Protein AF-0000000087534464 (afdb_homodimer)

Nearest PDB structures (foldseek):
  3tys-assembly1_A  TM=9.455E-01  e=3.293E-07  Enterococcus faecalis
  4pu8-assembly1_B  TM=8.478E-01  e=1.960E-02  Shewanella oneidensis MR-1
  4pu7-assembly1_B  TM=8.501E-01  e=4.220E-02  Shewanella oneidensis MR-1
  4pu8-assembly1_A  TM=8.458E-01  e=4.220E-02  Shewanella oneidensis MR-1
  2cro-assembly1_A  TM=7.752E-01  e=1.033E-01  Phage 434

Foldseek 3Di:
DAKAQVLQVVLCVVVVHDLVRLCVLLVHDPVQSVCNVVSHDDDVSSVVSSCVSSVHDPVNGMDDDDD/DAKAQVLQVVLCVVVVHDLVRLCVLLVHDPVQSVCNVVSHDDDVSSVVSSCVSSVHDSVNGMDDDDD

InterPro domains:
  IPR001387 Cro/C1-type, helix-turn-helix domain [PF13443] (7-67)
  IPR010982 Lambda repressor-like, DNA-binding domain superfamily [G3DSA:1.10.260.40] (6-67)
  IPR010982 Lambda repressor-like, DNA-binding domain superfamily [SSF47413] (5-66)

Sequence (134 aa):
MRISYNKLWKLLIDKNMNKKDLREAARISSASVAKLGKCENITTDVLLKICVALNAHLEDIMETIDDMRISYNKLWKLLIDKNMNKKDLREAARISSASVAKLGKCENITTDVLLKICVALNAHLEDIMETIDD

Secondary structure (DSSP, 8-state):
-EEE-HHHHHHHHHTT--HHHHHHHHT--HHHHHHHHTT---BHHHHHHHHHHHT--HHHH-EEE--/-EEE-HHHHHHHHHTT--HHHHHHHHT--HHHHHHHHTT---BHHHHHHHHHHHT--HHHH-EEE--

pLDDT: mean 98.24, std 1.72, range [84.94, 98.88]

Structure (mmCIF, N/CA/C/O backbone):
data_AF-0000000087534464-model_v1
#
loop_
_entity.id
_entity.type
_entity.pdbx_description
1 polymer 'XRE family transcriptional regulator'
#
loop_
_atom_site.group_PDB
_atom_site.id
_atom_site.type_symbol
_atom_site.label_atom_id
_atom_site.label_alt_id
_atom_site.label_comp_id
_atom_site.label_asym_id
_atom_site.label_entity_id
_atom_site.label_seq_id
_atom_site.pdbx_PDB_ins_code
_atom_site.Cartn_x
_atom_site.Cartn_y
_atom_site.Cartn_z
_atom_site.occupancy
_atom_site.B_iso_or_equiv
_atom_site.auth_seq_id
_atom_site.auth_comp_id
_atom_site.auth_asym_id
_atom_site.auth_atom_id
_atom_site.pdbx_PDB_model_num
ATOM 1 N N . MET A 1 1 ? -7.289 -12.406 3.49 1 95.94 1 MET A N 1
ATOM 2 C CA . MET A 1 1 ? -6.371 -11.2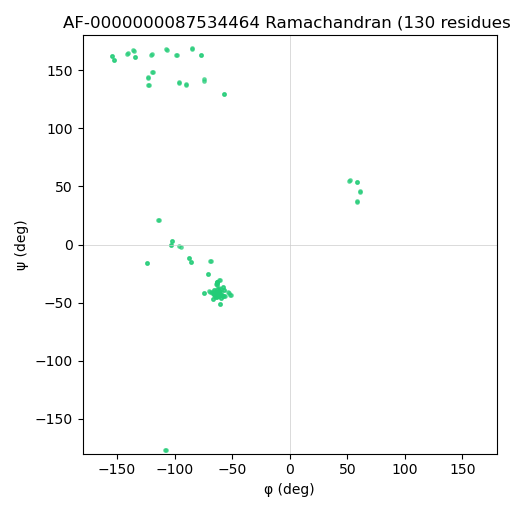97 3.725 1 95.94 1 MET A CA 1
ATOM 3 C C . MET A 1 1 ? -7.055 -9.961 3.465 1 95.94 1 MET A C 1
ATOM 5 O O . MET A 1 1 ? -7.836 -9.828 2.52 1 95.94 1 MET A O 1
ATOM 9 N N . ARG A 1 2 ? -6.922 -8.945 4.422 1 97.25 2 ARG A N 1
ATOM 10 C CA . ARG A 1 2 ? -7.469 -7.609 4.215 1 97.25 2 ARG A CA 1
ATOM 11 C C . ARG A 1 2 ? -6.445 -6.539 4.594 1 97.25 2 ARG A C 1
ATOM 13 O O . ARG A 1 2 ? -5.48 -6.82 5.305 1 97.25 2 ARG A O 1
ATOM 20 N N . ILE A 1 3 ? -6.68 -5.375 4.098 1 97.88 3 ILE A N 1
ATOM 21 C CA . ILE A 1 3 ? -5.832 -4.25 4.473 1 97.88 3 ILE A CA 1
ATOM 22 C C . ILE A 1 3 ? -6.414 -3.551 5.699 1 97.88 3 ILE A C 1
ATOM 24 O O . ILE A 1 3 ? -7.629 -3.359 5.793 1 97.88 3 ILE A O 1
ATOM 28 N N . SER A 1 4 ? -5.543 -3.232 6.551 1 98.56 4 SER A N 1
ATOM 29 C CA . SER A 1 4 ? -5.918 -2.5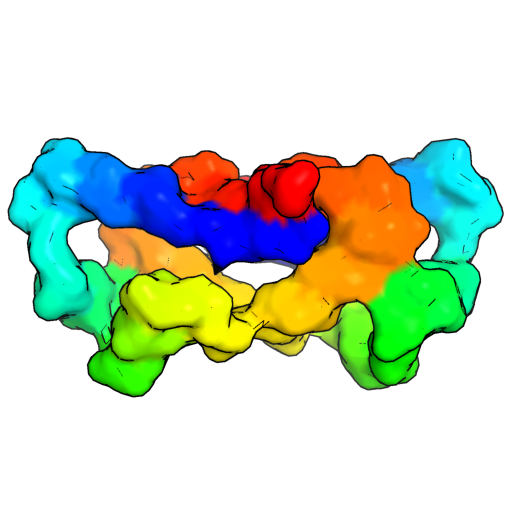06 7.758 1 98.56 4 SER A CA 1
ATOM 30 C C . SER A 1 4 ? -5.148 -1.193 7.875 1 98.56 4 SER A C 1
ATOM 32 O O . SER A 1 4 ? -3.949 -1.144 7.602 1 98.56 4 SER A O 1
ATOM 34 N N . TYR A 1 5 ? -5.797 -0.176 8.375 1 98.69 5 TYR A N 1
ATOM 35 C CA . TYR A 1 5 ? -5.18 1.126 8.609 1 98.69 5 TYR A CA 1
ATOM 36 C C . TYR A 1 5 ? -5.113 1.435 10.102 1 98.69 5 TYR A C 1
ATOM 38 O O . TYR A 1 5 ? -4.984 2.596 10.492 1 98.69 5 TYR A O 1
ATOM 46 N N . ASN A 1 6 ? -5.176 0.42 10.922 1 98.5 6 ASN A N 1
ATOM 47 C CA . ASN A 1 6 ? -5.117 0.62 12.367 1 98.5 6 ASN A CA 1
ATOM 48 C C . ASN A 1 6 ? -3.838 1.341 12.781 1 98.5 6 ASN A C 1
ATOM 50 O O . ASN A 1 6 ? -3.855 2.174 13.688 1 98.5 6 ASN A O 1
ATOM 54 N N . LYS A 1 7 ? -2.793 1.056 12.133 1 98.75 7 LYS A N 1
ATOM 55 C CA . LYS A 1 7 ? -1.521 1.714 12.43 1 98.75 7 LYS A CA 1
ATOM 56 C C . LYS A 1 7 ? -1.617 3.219 12.195 1 98.75 7 LYS A C 1
ATOM 58 O O . LYS A 1 7 ? -1.027 4.008 12.938 1 98.75 7 LYS A O 1
ATOM 63 N N . LEU A 1 8 ? -2.352 3.551 11.156 1 98.88 8 LEU A N 1
ATOM 64 C CA . LEU A 1 8 ? -2.549 4.961 10.844 1 98.88 8 LEU A CA 1
ATOM 65 C C . LEU A 1 8 ? -3.299 5.668 11.969 1 98.88 8 LEU A C 1
ATOM 67 O O . LEU A 1 8 ? -2.879 6.734 12.422 1 98.88 8 LEU A O 1
ATOM 71 N N . TRP A 1 9 ? -4.324 5.02 12.43 1 98.81 9 TRP A N 1
ATOM 72 C CA . TRP A 1 9 ? -5.141 5.625 13.477 1 98.81 9 TRP A CA 1
ATOM 73 C C . TRP A 1 9 ? -4.363 5.738 14.781 1 98.81 9 TRP A C 1
ATOM 75 O O . TRP A 1 9 ? -4.43 6.762 15.469 1 98.81 9 TRP A O 1
ATOM 85 N N . LYS A 1 10 ? -3.625 4.758 15.102 1 98.81 10 LYS A N 1
ATOM 86 C CA . LYS A 1 10 ? -2.77 4.801 16.281 1 98.81 10 LYS A CA 1
ATOM 87 C C . LYS A 1 10 ? -1.732 5.914 16.172 1 98.81 10 LYS A C 1
ATOM 89 O O . LYS A 1 10 ? -1.459 6.613 17.141 1 98.81 10 LYS A O 1
ATOM 94 N N . LEU A 1 11 ? -1.177 6.059 14.977 1 98.75 11 LEU A N 1
ATOM 95 C CA . LEU A 1 11 ? -0.182 7.094 14.719 1 98.75 11 LEU A CA 1
ATOM 96 C C . LEU A 1 11 ? -0.782 8.484 14.914 1 98.75 11 LEU A C 1
ATOM 98 O O . LEU A 1 11 ? -0.128 9.375 15.453 1 98.75 11 LEU A O 1
ATOM 102 N N . LEU A 1 12 ? -2.006 8.656 14.445 1 98.75 12 LEU A N 1
ATOM 103 C CA . LEU A 1 12 ? -2.67 9.945 14.625 1 98.75 12 LEU A CA 1
ATOM 104 C C . LEU A 1 12 ? -2.846 10.266 16.109 1 98.75 12 LEU A C 1
ATOM 106 O O . LEU A 1 12 ? -2.68 11.422 16.516 1 98.75 12 LEU A O 1
ATOM 110 N N . ILE A 1 13 ? -3.191 9.242 16.906 1 98.69 13 ILE A N 1
ATOM 111 C CA . ILE A 1 13 ? -3.328 9.422 18.344 1 98.69 13 ILE A CA 1
ATOM 112 C C . ILE A 1 13 ? -1.995 9.867 18.938 1 98.69 13 ILE A C 1
ATOM 114 O O . ILE A 1 13 ? -1.944 10.828 19.719 1 98.69 13 ILE A O 1
ATOM 118 N N . ASP A 1 14 ? -0.93 9.273 18.531 1 98.38 14 ASP A N 1
ATOM 119 C CA . ASP A 1 14 ? 0.403 9.594 19.031 1 98.38 14 ASP A CA 1
ATOM 120 C C . ASP A 1 14 ? 0.794 11.031 18.688 1 98.38 14 ASP A C 1
ATOM 122 O O . ASP A 1 14 ? 1.508 11.688 19.453 1 98.38 14 ASP A O 1
ATOM 126 N N . LYS A 1 15 ? 0.32 11.508 17.562 1 98.25 15 LYS A N 1
ATOM 127 C CA . LYS A 1 15 ? 0.691 12.836 17.078 1 98.25 15 LYS A CA 1
ATOM 128 C C . LYS A 1 15 ? -0.33 13.883 17.5 1 98.25 15 LYS A C 1
ATOM 130 O O . LYS A 1 15 ? -0.211 15.055 17.141 1 98.25 15 LYS A O 1
ATOM 135 N N . ASN A 1 16 ? -1.368 13.438 18.172 1 98.5 16 ASN A N 1
ATOM 136 C CA . ASN A 1 16 ? -2.471 14.281 18.609 1 98.5 16 ASN A CA 1
ATOM 137 C C . ASN A 1 16 ? -3.184 14.938 17.438 1 98.5 16 ASN A C 1
ATOM 139 O O . ASN A 1 16 ? -3.428 16.141 17.438 1 98.5 16 ASN A O 1
ATOM 143 N N . MET A 1 17 ? -3.455 14.133 16.422 1 98.56 17 MET A N 1
ATOM 144 C CA . MET A 1 17 ? -4.164 14.57 15.227 1 98.56 17 MET A CA 1
ATOM 145 C C . MET A 1 17 ? -5.461 13.781 15.047 1 98.56 17 MET A C 1
ATOM 147 O O . MET A 1 17 ? -5.527 12.602 15.391 1 98.56 17 MET A O 1
ATOM 151 N N . ASN A 1 18 ? -6.387 14.508 14.477 1 98.38 18 ASN A N 1
ATOM 152 C CA . ASN A 1 18 ? -7.605 13.82 14.062 1 98.38 18 ASN A CA 1
ATOM 153 C C . ASN A 1 18 ? -7.68 13.68 12.547 1 98.38 18 ASN A C 1
ATOM 155 O O . ASN A 1 18 ? -6.734 14.039 11.836 1 98.38 18 ASN A O 1
ATOM 159 N N . LYS A 1 19 ? -8.758 13.141 12.07 1 98.38 19 LYS A N 1
ATOM 160 C CA . LYS A 1 19 ? -8.922 12.875 10.641 1 98.38 19 LYS A CA 1
ATOM 161 C C . LYS A 1 19 ? -8.922 14.172 9.836 1 98.38 19 LYS A C 1
ATOM 163 O O . LYS A 1 19 ? -8.414 14.219 8.711 1 98.38 19 LYS A O 1
ATOM 168 N N . LYS A 1 20 ? -9.484 15.219 10.469 1 98.44 20 LYS A N 1
ATOM 169 C CA . LYS A 1 20 ? -9.477 16.516 9.812 1 98.44 20 LYS A CA 1
ATOM 170 C C . LYS A 1 20 ? -8.047 17.047 9.664 1 98.44 20 LYS A C 1
ATOM 172 O O . LYS A 1 20 ? -7.68 17.562 8.602 1 98.44 20 LYS A O 1
ATOM 177 N N . ASP A 1 21 ? -7.289 16.922 10.664 1 98.75 21 ASP A N 1
ATOM 178 C CA . ASP A 1 21 ? -5.887 17.328 10.625 1 98.75 21 ASP A CA 1
ATOM 179 C C . ASP A 1 21 ? -5.125 16.562 9.547 1 98.75 21 ASP A C 1
ATOM 181 O O . ASP A 1 21 ? -4.352 17.141 8.789 1 98.75 21 ASP A O 1
ATOM 185 N N . LEU A 1 22 ? -5.352 15.273 9.445 1 98.81 22 LEU A N 1
ATOM 186 C CA . LEU A 1 22 ? -4.707 14.453 8.43 1 98.81 22 LEU A CA 1
ATOM 187 C C . LEU A 1 22 ? -5.062 14.938 7.023 1 98.81 22 LEU A C 1
ATOM 189 O O . LEU A 1 22 ? -4.18 15.094 6.176 1 98.81 22 LEU A O 1
ATOM 193 N N . ARG A 1 23 ? -6.359 15.078 6.832 1 98.81 23 ARG A N 1
ATOM 194 C CA . ARG A 1 23 ? -6.863 15.523 5.539 1 98.81 23 ARG A CA 1
ATOM 195 C C . ARG A 1 23 ? -6.156 16.797 5.09 1 98.81 23 ARG A C 1
ATOM 197 O O . ARG A 1 23 ? -5.719 16.906 3.939 1 98.81 23 ARG A O 1
ATOM 204 N N . GLU A 1 24 ? -5.977 17.75 6.039 1 98.81 24 GLU A N 1
ATOM 205 C CA . GLU A 1 24 ? -5.355 19.047 5.742 1 98.81 24 GLU A CA 1
ATOM 206 C C . GLU A 1 24 ? -3.846 18.891 5.562 1 98.81 24 GLU A C 1
ATOM 208 O O . GLU A 1 24 ? -3.275 19.438 4.617 1 98.81 24 GLU A O 1
ATOM 213 N N . ALA A 1 25 ? -3.23 18.125 6.367 1 98.75 25 ALA A N 1
ATOM 214 C CA . ALA A 1 25 ? -1.781 17.969 6.316 1 98.75 25 ALA A CA 1
ATOM 215 C C . ALA A 1 25 ? -1.359 17.203 5.059 1 98.75 25 ALA A C 1
ATOM 217 O O . ALA A 1 25 ? -0.352 17.547 4.434 1 98.75 25 ALA A O 1
ATOM 218 N N . ALA A 1 26 ? -2.109 16.172 4.688 1 98.81 26 ALA A N 1
ATOM 219 C CA . ALA A 1 26 ? -1.757 15.328 3.551 1 98.81 26 ALA A CA 1
ATOM 220 C C . ALA A 1 26 ? -2.318 15.898 2.25 1 98.81 26 ALA A C 1
ATOM 222 O O . ALA A 1 26 ? -1.979 15.43 1.162 1 98.81 26 ALA A O 1
ATOM 223 N N . ARG A 1 27 ? -3.199 16.875 2.408 1 98.81 27 ARG A N 1
ATOM 224 C CA . ARG A 1 27 ? -3.844 17.5 1.256 1 98.81 27 ARG A CA 1
ATOM 225 C C . ARG A 1 27 ? -4.59 16.469 0.42 1 98.81 27 ARG A C 1
ATOM 227 O O . ARG A 1 27 ? -4.391 16.375 -0.794 1 98.81 27 ARG A O 1
ATOM 234 N N . ILE A 1 28 ? -5.426 15.766 1.043 1 98.75 28 ILE A N 1
ATOM 235 C CA . ILE A 1 28 ? -6.27 14.773 0.379 1 98.75 28 ILE A CA 1
ATOM 236 C C . ILE A 1 28 ? -7.742 15.125 0.601 1 98.75 28 ILE A C 1
ATOM 238 O O . ILE A 1 28 ? -8.078 15.906 1.489 1 98.75 28 ILE A O 1
ATOM 242 N N . SER A 1 29 ? -8.562 14.578 -0.166 1 98.62 29 SER A N 1
ATOM 243 C CA . SER A 1 29 ? -9.977 14.906 -0.137 1 98.62 29 SER A CA 1
ATOM 244 C C . SER A 1 29 ? -10.68 14.25 1.051 1 98.62 29 SER A C 1
ATOM 246 O O . SER A 1 29 ? -10.18 13.266 1.601 1 98.62 29 SER A O 1
ATOM 248 N N . SER A 1 30 ? -11.883 14.75 1.389 1 98.31 30 SER A N 1
ATOM 249 C CA . SER A 1 30 ? -12.711 14.125 2.41 1 98.31 30 SER A CA 1
ATOM 250 C C . SER A 1 30 ? -13.133 12.719 1.995 1 98.31 30 SER A C 1
ATOM 252 O O . SER A 1 30 ? -13.273 11.828 2.84 1 98.31 30 SER A O 1
ATOM 254 N N . ALA A 1 31 ? -13.328 12.586 0.698 1 98.44 31 ALA A N 1
ATOM 255 C CA . ALA A 1 31 ? -13.68 11.266 0.173 1 98.44 31 ALA A CA 1
ATOM 256 C C . ALA A 1 31 ? -12.555 10.266 0.432 1 98.44 31 ALA A C 1
ATOM 258 O O . ALA A 1 31 ? -12.82 9.109 0.776 1 98.44 31 ALA A O 1
ATOM 259 N N . SER A 1 32 ? -11.297 10.648 0.317 1 98.69 32 SER A N 1
ATOM 260 C CA . SER A 1 32 ? -10.156 9.773 0.565 1 98.69 32 SER A CA 1
ATOM 261 C C . SER A 1 32 ? -10.078 9.367 2.033 1 98.69 32 SER A C 1
ATOM 263 O O . SER A 1 32 ? -9.844 8.203 2.352 1 98.69 32 SER A O 1
ATOM 265 N N . VAL A 1 33 ? -10.328 10.312 2.896 1 98.69 33 VAL A N 1
ATOM 266 C CA . VAL A 1 33 ? -10.312 10.031 4.328 1 98.69 33 VAL A CA 1
ATOM 267 C C . VAL A 1 33 ? -11.438 9.055 4.676 1 98.69 33 VAL A C 1
ATOM 269 O O . VAL A 1 33 ? -11.234 8.125 5.461 1 98.69 33 VAL A O 1
ATOM 272 N N . ALA A 1 34 ? -12.641 9.312 4.09 1 98.44 34 ALA A N 1
ATOM 273 C CA . ALA A 1 34 ? -13.766 8.406 4.316 1 98.44 34 ALA A CA 1
ATOM 274 C C . ALA A 1 34 ? -13.422 6.984 3.883 1 98.44 34 ALA A C 1
ATOM 276 O O . ALA A 1 34 ? -13.75 6.02 4.582 1 98.44 34 ALA A O 1
ATOM 277 N N . LYS A 1 35 ? -12.797 6.859 2.721 1 98.31 35 LYS A N 1
ATOM 278 C CA . LYS A 1 35 ? -12.391 5.555 2.215 1 98.31 35 LYS A CA 1
ATOM 279 C C . LYS A 1 35 ? -11.43 4.863 3.178 1 98.31 35 LYS A C 1
ATOM 281 O O . LYS A 1 35 ? -11.531 3.66 3.418 1 98.31 35 LYS A O 1
ATOM 286 N N . LEU A 1 36 ? -10.492 5.594 3.762 1 98.56 36 LEU A N 1
ATOM 287 C CA . LEU A 1 36 ? -9.562 5.047 4.746 1 98.56 36 LEU A CA 1
ATOM 288 C C . LEU A 1 36 ? -10.305 4.535 5.973 1 98.56 36 LEU A C 1
ATOM 290 O O . LEU A 1 36 ? -10.023 3.441 6.465 1 98.56 36 LEU A O 1
ATOM 294 N N . GLY A 1 37 ? -11.242 5.328 6.406 1 98.06 37 GLY A N 1
ATOM 295 C CA . GLY A 1 37 ? -12.016 4.961 7.582 1 98.06 37 GLY A CA 1
ATOM 296 C C . GLY A 1 37 ? -12.797 3.67 7.41 1 98.06 37 GLY A C 1
ATOM 297 O O . GLY A 1 37 ? -12.992 2.924 8.367 1 98.06 37 GLY A O 1
ATOM 298 N N . LYS A 1 38 ? -13.172 3.424 6.188 1 97.81 38 LYS A N 1
ATOM 299 C CA . LYS A 1 38 ? -13.977 2.246 5.883 1 97.81 38 LYS A CA 1
ATOM 300 C C . LYS A 1 38 ? -13.125 1.142 5.266 1 97.81 38 LYS A C 1
ATOM 302 O O . LYS A 1 38 ? -13.656 0.129 4.801 1 97.81 38 LYS A O 1
ATOM 307 N N . CYS A 1 39 ? -11.867 1.337 5.145 1 97.31 39 CYS A N 1
ATOM 308 C CA . CYS A 1 39 ? -10.93 0.399 4.539 1 97.31 39 CYS A CA 1
ATOM 309 C C . CYS A 1 39 ? -11.328 0.089 3.1 1 97.31 39 CYS A C 1
ATOM 311 O O . CYS A 1 39 ? -11.266 -1.064 2.67 1 97.31 39 CYS A O 1
ATOM 313 N N . GLU A 1 40 ? -11.82 1.148 2.449 1 97.81 40 GLU A N 1
ATOM 314 C CA . GLU A 1 40 ? -12.164 1.01 1.038 1 97.81 40 GLU A CA 1
ATOM 315 C C . GLU A 1 40 ? -10.945 1.236 0.148 1 97.81 40 GLU A C 1
ATOM 317 O O . GLU A 1 40 ? -9.875 1.615 0.633 1 97.81 40 GLU A O 1
ATOM 322 N N . ASN A 1 41 ? -11.117 0.896 -1.087 1 98.38 41 ASN A N 1
ATOM 323 C CA . ASN A 1 41 ? -10.062 0.99 -2.092 1 98.38 41 ASN A CA 1
ATOM 324 C C . ASN A 1 41 ? -9.516 2.41 -2.197 1 98.38 41 ASN A C 1
ATOM 326 O O . ASN A 1 41 ? -10.281 3.371 -2.293 1 98.38 41 ASN A O 1
ATOM 330 N N . ILE A 1 42 ? -8.18 2.555 -2.129 1 98.5 42 ILE A N 1
ATOM 331 C CA . ILE A 1 42 ? -7.504 3.844 -2.211 1 98.5 42 ILE A CA 1
ATOM 332 C C . ILE A 1 42 ? -6.23 3.707 -3.039 1 98.5 42 ILE A C 1
ATOM 334 O O . ILE A 1 42 ? -5.789 2.594 -3.334 1 98.5 42 ILE A O 1
ATOM 338 N N . THR A 1 43 ? -5.625 4.875 -3.494 1 98.69 43 THR A N 1
ATOM 339 C CA . THR A 1 43 ? -4.477 4.828 -4.391 1 98.69 43 THR A CA 1
ATOM 340 C C . THR A 1 43 ? -3.174 5.004 -3.613 1 98.69 43 THR A C 1
ATOM 342 O O . THR A 1 43 ? -3.172 5.566 -2.518 1 98.69 43 THR A O 1
ATOM 345 N N . THR A 1 44 ? -2.09 4.621 -4.277 1 98.75 44 THR A N 1
ATOM 346 C CA . THR A 1 44 ? -0.776 4.773 -3.662 1 98.75 44 THR A CA 1
ATOM 347 C C . THR A 1 44 ? -0.38 6.246 -3.594 1 98.75 44 THR A C 1
ATOM 349 O O . THR A 1 44 ? 0.342 6.66 -2.684 1 98.75 44 THR A O 1
ATOM 352 N N . ASP A 1 45 ? -0.936 7.051 -4.496 1 98.56 45 ASP A N 1
ATOM 353 C CA . ASP A 1 45 ? -0.707 8.492 -4.43 1 98.56 45 ASP A CA 1
ATOM 354 C C . ASP A 1 45 ? -1.2 9.062 -3.104 1 98.56 45 ASP A C 1
ATOM 356 O O . ASP A 1 45 ? -0.49 9.828 -2.451 1 98.56 45 ASP A O 1
ATOM 360 N N . VAL A 1 46 ? -2.326 8.688 -2.723 1 98.81 46 VAL A N 1
ATOM 361 C CA . VAL A 1 46 ? -2.91 9.164 -1.474 1 98.81 46 VAL A CA 1
ATOM 362 C C . VAL A 1 46 ? -2.08 8.672 -0.292 1 98.81 46 VAL A C 1
ATOM 364 O O . VAL A 1 46 ? -1.777 9.438 0.626 1 98.81 46 VAL A O 1
ATOM 367 N N . LEU A 1 47 ? -1.635 7.449 -0.344 1 98.88 47 LEU A N 1
ATOM 368 C CA . LEU A 1 47 ? -0.861 6.859 0.743 1 98.88 47 LEU A CA 1
ATOM 369 C C . LEU A 1 47 ? 0.487 7.555 0.893 1 98.88 47 LEU A C 1
ATOM 371 O O . LEU A 1 47 ? 0.952 7.781 2.012 1 98.88 47 LEU A O 1
ATOM 375 N N . LEU A 1 48 ? 1.048 7.863 -0.225 1 98.69 48 LEU A N 1
ATOM 376 C CA . LEU A 1 48 ? 2.338 8.547 -0.186 1 98.69 48 LEU A CA 1
ATOM 377 C C . LEU A 1 48 ? 2.199 9.938 0.417 1 98.69 48 LEU A C 1
ATOM 379 O O . LEU A 1 48 ? 3.053 10.367 1.195 1 98.69 48 LEU A O 1
ATOM 383 N N . LYS A 1 49 ? 1.162 10.617 0.03 1 98.75 49 LYS A N 1
ATOM 384 C CA . LYS A 1 49 ? 0.914 11.93 0.622 1 98.75 49 LYS A CA 1
ATOM 385 C C . LYS A 1 49 ? 0.793 11.836 2.141 1 98.75 49 LYS A C 1
ATOM 387 O O . LYS A 1 49 ? 1.294 12.695 2.863 1 98.75 49 LYS A O 1
ATOM 392 N N . ILE A 1 50 ? 0.164 10.805 2.59 1 98.88 50 ILE A N 1
ATOM 393 C CA . ILE A 1 50 ? -0.025 10.586 4.02 1 98.88 50 ILE A CA 1
ATOM 394 C C . ILE A 1 50 ? 1.322 10.32 4.684 1 98.88 50 ILE A C 1
ATOM 396 O O . ILE A 1 50 ? 1.633 10.891 5.73 1 98.88 50 ILE A O 1
ATOM 400 N N . CYS A 1 51 ? 2.07 9.477 4.086 1 98.88 51 CYS A N 1
ATOM 401 C CA . CYS A 1 51 ? 3.396 9.172 4.617 1 98.88 51 CYS A CA 1
ATOM 402 C C . CYS A 1 51 ? 4.238 10.438 4.738 1 98.88 51 CYS A C 1
ATOM 404 O O . CYS A 1 51 ? 4.895 10.648 5.758 1 98.88 51 CYS A O 1
ATOM 406 N N . VAL A 1 52 ? 4.191 11.242 3.711 1 98.56 52 VAL A N 1
ATOM 407 C CA . VAL A 1 52 ? 4.965 12.477 3.701 1 98.56 52 VAL A CA 1
ATOM 408 C C . VAL A 1 52 ? 4.465 13.406 4.805 1 98.56 52 VAL A C 1
ATOM 410 O O . VAL A 1 52 ? 5.262 13.945 5.578 1 98.56 52 VAL A O 1
ATOM 413 N N . ALA A 1 53 ? 3.203 13.531 4.922 1 98.69 53 ALA A N 1
ATOM 414 C CA . ALA A 1 53 ? 2.609 14.453 5.887 1 98.69 53 ALA A CA 1
ATOM 415 C C . ALA A 1 53 ? 2.963 14.047 7.316 1 98.69 53 ALA A C 1
ATOM 417 O O . ALA A 1 53 ? 3.156 14.914 8.18 1 98.69 53 ALA A O 1
ATOM 418 N N . LEU A 1 54 ? 3.092 12.781 7.496 1 98.62 54 LEU A N 1
ATOM 419 C CA . LEU A 1 54 ? 3.264 12.281 8.859 1 98.62 54 LEU A CA 1
ATOM 420 C C . LEU A 1 54 ? 4.719 11.914 9.125 1 98.62 54 LEU A C 1
ATOM 422 O O . LEU A 1 54 ? 5.062 11.484 10.227 1 98.62 54 LEU A O 1
ATOM 426 N N . ASN A 1 55 ? 5.535 12.078 8.156 1 98.19 55 ASN A N 1
ATOM 427 C CA . ASN A 1 55 ? 6.918 11.617 8.258 1 98.19 55 ASN A CA 1
ATOM 428 C C . ASN A 1 55 ? 6.988 10.148 8.68 1 98.19 55 ASN A C 1
ATOM 430 O O . ASN A 1 55 ? 7.637 9.812 9.672 1 98.19 55 ASN A O 1
ATOM 434 N N . ALA A 1 56 ? 6.32 9.328 7.922 1 98.62 56 ALA A N 1
ATOM 435 C CA . ALA A 1 56 ? 6.191 7.902 8.188 1 98.62 56 ALA A CA 1
ATOM 436 C C . ALA A 1 56 ? 6.375 7.082 6.914 1 98.62 56 ALA A C 1
ATOM 438 O O . ALA A 1 56 ? 6.395 7.637 5.812 1 98.62 56 ALA A O 1
ATOM 439 N N . HIS A 1 57 ? 6.52 5.855 7.109 1 98.62 57 HIS A N 1
ATOM 440 C CA . HIS A 1 57 ? 6.57 4.926 5.984 1 98.62 57 HIS A CA 1
ATOM 441 C C . HIS A 1 57 ? 5.293 4.094 5.898 1 98.62 57 HIS A C 1
ATOM 443 O O . HIS A 1 57 ? 4.469 4.117 6.816 1 98.62 57 HIS A O 1
ATOM 449 N N . LEU A 1 58 ? 5.125 3.387 4.781 1 98.75 58 LEU A N 1
ATOM 450 C CA . LEU A 1 58 ? 3.922 2.596 4.543 1 98.75 58 LEU A CA 1
ATOM 451 C C . LEU A 1 58 ? 3.656 1.644 5.703 1 98.75 58 LEU A C 1
ATOM 453 O O . LEU A 1 58 ? 2.518 1.515 6.156 1 98.75 58 LEU A O 1
ATOM 457 N N . GLU A 1 59 ? 4.707 1.027 6.227 1 98.38 59 GLU A N 1
ATOM 458 C CA . GLU A 1 59 ? 4.543 0.025 7.273 1 98.38 59 GLU A CA 1
ATOM 459 C C . GLU A 1 59 ? 4.07 0.664 8.578 1 98.38 59 GLU A C 1
ATOM 461 O O . GLU A 1 59 ? 3.619 -0.034 9.492 1 98.38 59 GLU A O 1
ATOM 466 N N . ASP A 1 60 ? 4.176 1.958 8.617 1 98.62 60 ASP A N 1
ATOM 467 C CA . ASP A 1 60 ? 3.744 2.674 9.812 1 98.62 60 ASP A CA 1
ATOM 468 C C . ASP A 1 60 ? 2.25 2.982 9.758 1 98.62 60 ASP A 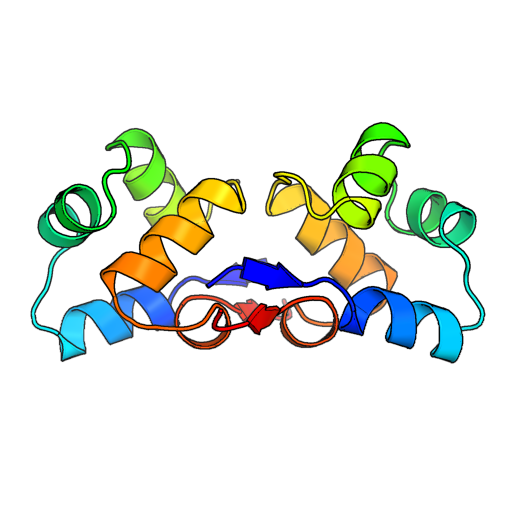C 1
ATOM 470 O O . ASP A 1 60 ? 1.638 3.293 10.781 1 98.62 60 ASP A O 1
ATOM 474 N N . ILE A 1 61 ? 1.635 2.846 8.508 1 98.81 61 ILE A N 1
ATOM 475 C CA . ILE A 1 61 ? 0.274 3.367 8.43 1 98.81 61 ILE A CA 1
ATOM 476 C C . ILE A 1 61 ? -0.675 2.266 7.965 1 98.81 61 ILE A C 1
ATOM 478 O O . ILE A 1 61 ? -1.896 2.396 8.086 1 98.81 61 ILE A O 1
ATOM 482 N N . MET A 1 62 ? -0.147 1.151 7.398 1 98.69 62 MET A N 1
ATOM 483 C CA . MET A 1 62 ? -1.048 0.114 6.906 1 98.69 62 MET A CA 1
ATOM 484 C C . MET A 1 62 ? -0.374 -1.254 6.941 1 98.69 62 MET A C 1
ATOM 486 O O . MET A 1 62 ? 0.854 -1.344 7.012 1 98.69 62 MET A O 1
ATOM 490 N N . GLU A 1 63 ? -1.201 -2.266 6.941 1 98.56 63 GLU A N 1
ATOM 491 C CA . GLU A 1 63 ? -0.748 -3.65 6.871 1 98.56 63 GLU A CA 1
ATOM 492 C C . GLU A 1 63 ? -1.821 -4.555 6.27 1 98.56 63 GLU A C 1
ATOM 494 O O . GLU A 1 63 ? -2.986 -4.16 6.172 1 98.56 63 GLU A O 1
ATOM 499 N N . THR A 1 64 ? -1.409 -5.695 5.844 1 98.25 64 THR A N 1
ATOM 500 C CA . THR A 1 64 ? -2.359 -6.75 5.5 1 98.25 64 THR A CA 1
ATOM 501 C C . THR A 1 64 ? -2.543 -7.715 6.668 1 98.25 64 THR A C 1
ATOM 503 O O . THR A 1 64 ? -1.579 -8.047 7.359 1 98.25 64 THR A O 1
ATOM 506 N N . ILE A 1 65 ? -3.807 -8.102 6.852 1 97.38 65 ILE A N 1
ATOM 507 C CA . ILE A 1 65 ? -4.137 -9.039 7.922 1 97.38 65 ILE A CA 1
ATOM 508 C C . ILE A 1 65 ? -4.832 -10.266 7.336 1 97.38 65 ILE A C 1
ATOM 510 O O . ILE A 1 65 ? -5.691 -10.133 6.457 1 97.38 65 ILE A O 1
ATOM 514 N N . ASP A 1 66 ? -4.406 -11.461 7.863 1 96 66 ASP A N 1
ATOM 515 C CA . ASP A 1 66 ? -5.047 -12.695 7.418 1 96 66 ASP A CA 1
ATOM 516 C C . ASP A 1 66 ? -6.441 -12.844 8.023 1 96 66 ASP A C 1
ATOM 518 O O . ASP A 1 66 ? -6.676 -12.43 9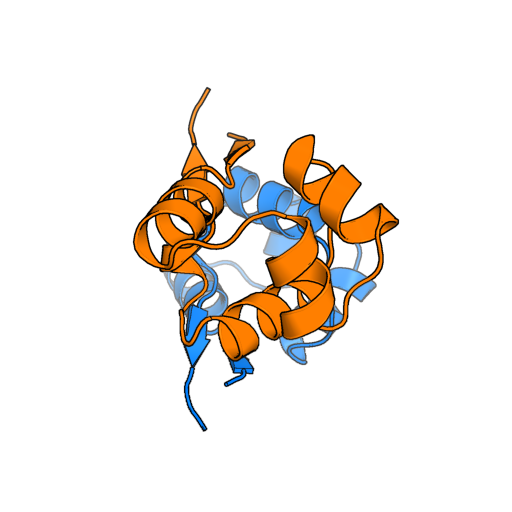.164 1 96 66 ASP A O 1
ATOM 522 N N . ASP A 1 67 ? -7.461 -13.367 7.219 1 84.94 67 ASP A N 1
ATOM 523 C CA . ASP A 1 67 ? -8.781 -13.648 7.781 1 84.94 67 ASP A CA 1
ATOM 524 C C . ASP A 1 67 ? -8.695 -14.727 8.859 1 84.94 67 ASP A C 1
ATOM 526 O O . ASP A 1 67 ? -7.812 -15.586 8.828 1 84.94 67 ASP A O 1
ATOM 530 N N . MET B 1 1 ? 10.375 11.117 -0.571 1 95.94 1 MET B N 1
ATOM 531 C CA . MET B 1 1 ? 9.898 9.766 -0.333 1 95.94 1 MET B CA 1
ATOM 532 C C . MET B 1 1 ? 9.195 9.203 -1.568 1 95.94 1 MET B C 1
ATOM 534 O O . MET B 1 1 ? 8.477 9.93 -2.258 1 95.94 1 MET B O 1
ATOM 538 N N . ARG B 1 2 ? 9.523 7.918 -2.01 1 97.31 2 ARG B N 1
ATOM 539 C CA . ARG B 1 2 ? 8.836 7.273 -3.127 1 97.31 2 ARG B CA 1
ATOM 540 C C . ARG B 1 2 ? 8.477 5.832 -2.785 1 97.31 2 ARG B C 1
ATOM 542 O O . ARG B 1 2 ? 9.047 5.246 -1.861 1 97.31 2 ARG B O 1
ATOM 549 N N . ILE B 1 3 ? 7.562 5.324 -3.525 1 97.88 3 ILE B N 1
ATOM 550 C CA . ILE B 1 3 ? 7.215 3.918 -3.365 1 97.88 3 ILE B CA 1
ATOM 551 C C . ILE B 1 3 ? 8.078 3.062 -4.285 1 97.88 3 ILE B C 1
ATOM 553 O O . ILE B 1 3 ? 8.32 3.426 -5.441 1 97.88 3 ILE B O 1
ATOM 557 N N . SER B 1 4 ? 8.5 2.008 -3.74 1 98.56 4 SER B N 1
ATOM 558 C CA . SER B 1 4 ? 9.297 1.048 -4.496 1 98.56 4 SER B CA 1
ATOM 559 C C . SER B 1 4 ? 8.656 -0.337 -4.48 1 98.56 4 SER B C 1
ATOM 561 O O . SER B 1 4 ? 8.164 -0.786 -3.445 1 98.56 4 SER B O 1
ATOM 563 N N . TYR B 1 5 ? 8.766 -1.039 -5.566 1 98.69 5 TYR B N 1
ATOM 564 C CA . TYR B 1 5 ? 8.266 -2.404 -5.688 1 98.69 5 TYR B CA 1
ATOM 565 C C . TYR B 1 5 ? 9.406 -3.391 -5.871 1 98.69 5 TYR B C 1
ATOM 567 O O . TYR B 1 5 ? 9.203 -4.508 -6.352 1 98.69 5 TYR B O 1
ATOM 575 N N . ASN B 1 6 ? 10.586 -3.008 -5.477 1 98.5 6 ASN B N 1
ATOM 576 C CA . ASN B 1 6 ? 11.742 -3.889 -5.609 1 98.5 6 ASN B CA 1
ATOM 577 C C . ASN B 1 6 ? 11.531 -5.207 -4.871 1 98.5 6 ASN B C 1
ATOM 579 O O . ASN B 1 6 ? 11.945 -6.266 -5.352 1 98.5 6 ASN B O 1
ATOM 583 N N . LYS B 1 7 ? 10.898 -5.148 -3.781 1 98.75 7 LYS B N 1
ATOM 584 C CA . LYS B 1 7 ? 10.602 -6.359 -3.016 1 98.75 7 LYS B CA 1
ATOM 585 C C . LYS B 1 7 ? 9.742 -7.324 -3.82 1 98.75 7 LYS B C 1
ATOM 587 O O . LYS B 1 7 ? 9.922 -8.539 -3.74 1 98.75 7 LYS B O 1
ATOM 592 N N . LEU B 1 8 ? 8.82 -6.738 -4.566 1 98.88 8 LEU B N 1
ATOM 593 C CA . LEU B 1 8 ? 7.949 -7.547 -5.41 1 98.88 8 LEU B CA 1
ATOM 594 C C . LEU B 1 8 ? 8.758 -8.281 -6.477 1 98.88 8 LEU B C 1
ATOM 596 O O . LEU B 1 8 ? 8.586 -9.492 -6.664 1 98.88 8 LEU B O 1
ATOM 600 N N . TRP B 1 9 ? 9.656 -7.566 -7.07 1 98.81 9 TRP B N 1
ATOM 601 C CA . TRP B 1 9 ? 10.453 -8.156 -8.141 1 98.81 9 TRP B CA 1
ATOM 602 C C . TRP B 1 9 ? 11.383 -9.234 -7.594 1 98.81 9 TRP B C 1
ATOM 604 O O . TRP B 1 9 ? 11.531 -10.297 -8.195 1 98.81 9 TRP B O 1
ATOM 614 N N . LYS B 1 10 ? 11.969 -8.984 -6.496 1 98.81 10 LYS B N 1
ATOM 615 C CA . LYS B 1 10 ? 12.82 -9.977 -5.844 1 98.81 10 LYS B CA 1
ATOM 616 C C . LYS B 1 10 ? 12.016 -11.227 -5.477 1 98.81 10 LYS B C 1
ATOM 618 O O . LYS B 1 10 ? 12.5 -12.352 -5.637 1 98.81 10 LYS B O 1
ATOM 623 N N . LEU B 1 11 ? 10.805 -11 -4.996 1 98.75 11 LEU B N 1
ATOM 624 C CA . LEU B 1 11 ? 9.922 -12.102 -4.621 1 98.75 11 LEU B CA 1
ATOM 625 C C . LEU B 1 11 ? 9.57 -12.961 -5.832 1 98.75 11 LEU B C 1
ATOM 627 O O . LEU B 1 11 ? 9.508 -14.188 -5.73 1 98.75 11 LEU B O 1
ATOM 631 N N . LEU B 1 12 ? 9.32 -12.312 -6.957 1 98.75 12 LEU B N 1
ATOM 632 C CA . LEU B 1 12 ? 9.023 -13.062 -8.172 1 98.75 12 LEU B CA 1
ATOM 633 C C . LEU B 1 12 ? 10.203 -13.945 -8.57 1 98.75 12 LEU B C 1
ATOM 635 O O . LEU B 1 12 ? 10.008 -15.078 -9.016 1 98.75 12 LEU B O 1
ATOM 639 N N . ILE B 1 13 ? 11.422 -13.414 -8.414 1 98.69 13 ILE B N 1
ATOM 640 C CA . ILE B 1 13 ? 12.625 -14.188 -8.711 1 98.69 13 ILE B CA 1
ATOM 641 C C . ILE B 1 13 ? 12.68 -15.422 -7.801 1 98.69 13 ILE B C 1
ATOM 643 O O . ILE B 1 13 ? 12.898 -16.531 -8.273 1 98.69 13 ILE B O 1
ATOM 647 N N . ASP B 1 14 ? 12.391 -15.25 -6.547 1 98.38 14 ASP B N 1
ATOM 648 C CA . ASP B 1 14 ? 12.422 -16.328 -5.574 1 98.38 14 ASP B CA 1
ATOM 649 C C . ASP B 1 14 ? 11.398 -17.406 -5.914 1 98.38 14 ASP B C 1
ATOM 651 O O . ASP B 1 14 ? 11.625 -18.594 -5.66 1 98.38 14 ASP B O 1
ATOM 655 N N . LYS B 1 15 ? 10.289 -17.016 -6.508 1 98.19 15 LYS B N 1
ATOM 656 C CA . LYS B 1 15 ? 9.195 -17.938 -6.8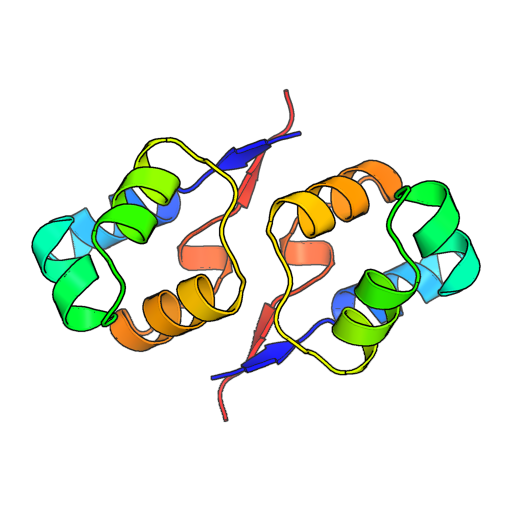05 1 98.19 15 LYS B CA 1
ATOM 657 C C . LYS B 1 15 ? 9.289 -18.453 -8.234 1 98.19 15 LYS B C 1
ATOM 659 O O . LYS B 1 15 ? 8.422 -19.219 -8.68 1 98.19 15 LYS B O 1
ATOM 664 N N . ASN B 1 16 ? 10.289 -17.984 -8.961 1 98.5 16 ASN B N 1
ATOM 665 C CA . ASN B 1 16 ? 10.5 -18.344 -10.359 1 98.5 16 ASN B CA 1
ATOM 666 C C . ASN B 1 16 ? 9.312 -17.922 -11.227 1 98.5 16 ASN B C 1
ATOM 668 O O . ASN B 1 16 ? 8.812 -18.719 -12.023 1 98.5 16 ASN B O 1
ATOM 672 N N . MET B 1 17 ? 8.852 -16.719 -11.008 1 98.56 17 MET B N 1
ATOM 673 C CA . MET B 1 17 ? 7.746 -16.125 -11.766 1 98.56 17 MET B CA 1
ATOM 674 C C . MET B 1 17 ? 8.203 -14.867 -12.5 1 98.56 17 MET B C 1
ATOM 676 O O . MET B 1 17 ? 9.039 -14.125 -11.992 1 98.56 17 MET B O 1
ATOM 680 N N . ASN B 1 18 ? 7.562 -14.695 -13.625 1 98.38 18 ASN B N 1
ATOM 681 C CA . ASN B 1 18 ? 7.746 -13.43 -14.32 1 98.38 18 ASN B CA 1
ATOM 682 C C . ASN B 1 18 ? 6.496 -12.555 -14.227 1 98.38 18 ASN B C 1
ATOM 684 O O . ASN B 1 18 ? 5.539 -12.906 -13.539 1 98.38 18 ASN B O 1
ATOM 688 N N . LYS B 1 19 ? 6.531 -11.43 -14.859 1 98.31 19 LYS B N 1
ATOM 689 C CA . LYS B 1 19 ? 5.441 -10.461 -14.789 1 98.31 19 LYS B CA 1
ATOM 690 C C . LYS B 1 19 ? 4.156 -11.039 -15.375 1 98.31 19 LYS B C 1
ATOM 692 O O . LYS B 1 19 ? 3.061 -10.75 -14.883 1 98.31 19 LYS B O 1
ATOM 697 N N . LYS B 1 20 ? 4.344 -11.867 -16.422 1 98.38 20 LYS B N 1
ATOM 698 C CA . LYS B 1 20 ? 3.182 -12.523 -17.016 1 98.38 20 LYS B CA 1
ATOM 699 C C . LYS B 1 20 ? 2.535 -13.492 -16.031 1 98.38 20 LYS B C 1
ATOM 701 O O . LYS B 1 20 ? 1.312 -13.523 -15.891 1 98.38 20 LYS B O 1
ATOM 706 N N . ASP B 1 21 ? 3.303 -14.242 -15.375 1 98.75 21 ASP B N 1
ATOM 707 C CA . ASP B 1 21 ? 2.818 -15.156 -14.344 1 98.75 21 AS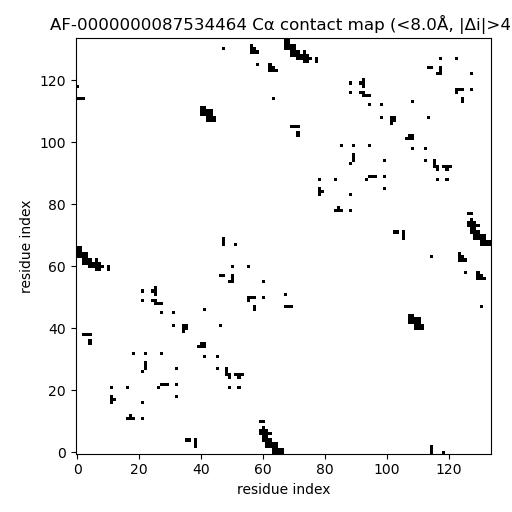P B CA 1
ATOM 708 C C . ASP B 1 21 ? 2.078 -14.406 -13.242 1 98.75 21 ASP B C 1
ATOM 710 O O . ASP B 1 21 ? 1.002 -14.828 -12.812 1 98.75 21 ASP B O 1
ATOM 714 N N . LEU B 1 22 ? 2.619 -13.289 -12.805 1 98.81 22 LEU B N 1
ATOM 715 C CA . LEU B 1 22 ? 1.983 -12.469 -11.781 1 98.81 22 LEU B CA 1
ATOM 716 C C . LEU B 1 22 ? 0.61 -11.984 -12.242 1 98.81 22 LEU B C 1
ATOM 718 O O . LEU B 1 22 ? -0.368 -12.086 -11.5 1 98.81 22 LEU B O 1
ATOM 722 N N . ARG B 1 23 ? 0.635 -11.406 -13.438 1 98.81 23 ARG B N 1
ATOM 723 C CA . ARG B 1 23 ? -0.598 -10.883 -14.016 1 98.81 23 ARG B CA 1
ATOM 724 C C . ARG B 1 23 ? -1.702 -11.938 -13.992 1 98.81 23 ARG B C 1
ATOM 726 O O . ARG B 1 23 ? -2.832 -11.648 -13.594 1 98.81 23 ARG B O 1
ATOM 733 N N . GLU B 1 24 ? -1.354 -13.195 -14.352 1 98.81 24 GLU B N 1
ATOM 734 C CA . GLU B 1 24 ? -2.311 -14.297 -14.422 1 98.81 24 GLU B CA 1
ATOM 735 C C . GLU B 1 24 ? -2.699 -14.781 -13.031 1 98.81 24 GLU B C 1
ATOM 737 O O . GLU B 1 24 ? -3.883 -14.984 -12.75 1 98.81 24 GLU B O 1
ATOM 742 N N . ALA B 1 25 ? -1.764 -14.883 -12.172 1 98.75 25 ALA B N 1
ATOM 743 C CA . ALA B 1 25 ? -2.016 -15.391 -10.828 1 98.75 25 ALA B CA 1
ATOM 744 C C . ALA B 1 25 ? -2.854 -14.406 -10.016 1 98.75 25 ALA B C 1
ATOM 746 O O . ALA B 1 25 ? -3.75 -14.805 -9.273 1 98.75 25 ALA B O 1
ATOM 747 N N . ALA B 1 26 ? -2.566 -13.109 -10.141 1 98.81 26 ALA B N 1
ATOM 748 C CA . ALA B 1 26 ? -3.242 -12.086 -9.359 1 98.81 26 ALA B CA 1
ATOM 749 C C . ALA B 1 26 ? -4.523 -11.625 -10.047 1 98.81 26 ALA B C 1
ATOM 751 O O . ALA B 1 26 ? -5.324 -10.898 -9.453 1 98.81 26 ALA B O 1
ATOM 752 N N . ARG B 1 27 ? -4.656 -12.031 -11.305 1 98.81 27 ARG B N 1
ATOM 753 C CA . ARG B 1 27 ? -5.816 -11.641 -12.102 1 98.81 27 ARG B CA 1
ATOM 754 C C . ARG B 1 27 ? -5.934 -10.125 -12.195 1 98.81 27 ARG B C 1
ATOM 756 O O . ARG B 1 27 ? -6.992 -9.562 -11.906 1 98.81 27 ARG B O 1
ATOM 763 N N . ILE B 1 28 ? -4.914 -9.523 -12.602 1 98.75 28 ILE B N 1
ATOM 764 C CA . ILE B 1 28 ? -4.887 -8.078 -12.812 1 98.75 28 ILE B CA 1
ATOM 765 C C . ILE B 1 28 ? -4.566 -7.773 -14.273 1 98.75 28 ILE B C 1
ATOM 767 O O . ILE B 1 28 ? -4.086 -8.648 -15 1 98.75 28 ILE B O 1
ATOM 771 N N . SER B 1 29 ? -4.816 -6.617 -14.664 1 98.62 29 SER B N 1
ATOM 772 C CA . SER B 1 29 ? -4.664 -6.234 -16.062 1 98.62 29 SER B CA 1
ATOM 773 C C . SER B 1 29 ? -3.197 -6.008 -16.422 1 98.62 29 SER B C 1
ATOM 775 O O . SER B 1 29 ? -2.371 -5.762 -15.539 1 98.62 29 SER B O 1
ATOM 777 N N . SER B 1 30 ? -2.873 -5.996 -17.734 1 98.31 30 SER B N 1
ATOM 778 C CA . SER B 1 30 ? -1.538 -5.648 -18.203 1 98.31 30 SER B CA 1
ATOM 779 C C . SER B 1 30 ? -1.184 -4.207 -17.859 1 98.31 30 SER B C 1
ATOM 781 O O . SER B 1 30 ? -0.019 -3.895 -17.594 1 98.31 30 SER B O 1
ATOM 783 N N . ALA B 1 31 ? -2.23 -3.389 -17.875 1 98.38 31 ALA B N 1
ATOM 784 C CA . ALA B 1 31 ? -2.025 -1.992 -17.5 1 98.38 31 ALA B CA 1
ATOM 785 C C . ALA B 1 31 ? -1.561 -1.876 -16.047 1 98.38 31 ALA B C 1
ATOM 787 O O . ALA B 1 31 ? -0.688 -1.063 -15.734 1 98.38 31 ALA B O 1
ATOM 788 N N . SER B 1 32 ? -2.084 -2.68 -15.156 1 98.69 32 SER B N 1
ATOM 789 C CA . SER B 1 32 ? -1.694 -2.666 -13.75 1 98.69 32 SER B CA 1
ATOM 790 C C . SER B 1 32 ? -0.248 -3.115 -13.57 1 98.69 32 SER B C 1
ATOM 792 O O . SER B 1 32 ? 0.509 -2.504 -12.812 1 98.69 32 SER B O 1
ATOM 794 N N . VAL B 1 33 ? 0.129 -4.133 -14.312 1 98.69 33 VAL B N 1
ATOM 795 C CA . VAL B 1 33 ? 1.5 -4.629 -14.25 1 98.69 33 VAL B CA 1
ATOM 796 C C . VAL B 1 33 ? 2.461 -3.559 -14.766 1 98.69 33 VAL B C 1
ATOM 798 O O . VAL B 1 33 ? 3.525 -3.342 -14.188 1 98.69 33 VAL B O 1
ATOM 801 N N . ALA B 1 34 ? 2.068 -2.914 -15.898 1 98.44 34 ALA B N 1
ATOM 802 C CA . ALA B 1 34 ? 2.893 -1.839 -16.453 1 98.44 34 ALA B CA 1
ATOM 803 C C . ALA B 1 34 ? 3.088 -0.723 -15.422 1 98.44 34 ALA B C 1
ATOM 805 O O . ALA B 1 34 ? 4.191 -0.196 -15.273 1 98.44 34 ALA B O 1
ATOM 806 N N . LYS B 1 35 ? 2.002 -0.359 -14.742 1 98.25 35 LYS B N 1
ATOM 807 C CA . LYS B 1 35 ? 2.072 0.678 -13.719 1 98.25 35 LYS B CA 1
ATOM 808 C C . LYS B 1 35 ? 3.035 0.283 -12.602 1 98.25 35 LYS B C 1
ATOM 810 O O . LYS B 1 35 ? 3.807 1.114 -12.117 1 98.25 35 LYS B O 1
ATOM 815 N N . LEU B 1 36 ? 3.045 -0.967 -12.188 1 98.56 36 LEU B N 1
ATOM 816 C CA . LEU B 1 36 ? 3.969 -1.461 -11.164 1 98.56 36 LEU B CA 1
ATOM 817 C C . LEU B 1 36 ? 5.414 -1.342 -11.641 1 98.56 36 LEU B C 1
ATOM 819 O O . LEU B 1 36 ? 6.281 -0.889 -10.891 1 98.56 36 LEU B O 1
ATOM 823 N N . GLY B 1 37 ? 5.617 -1.725 -12.867 1 98 37 GLY B N 1
ATOM 824 C CA . GLY B 1 37 ? 6.957 -1.675 -13.43 1 98 37 GLY B CA 1
ATOM 825 C C . GLY B 1 37 ? 7.539 -0.275 -13.461 1 98 37 GLY B C 1
ATOM 826 O O . GLY B 1 37 ? 8.75 -0.097 -13.32 1 98 37 GLY B O 1
ATOM 827 N N . LYS B 1 38 ? 6.664 0.68 -13.602 1 97.75 38 LYS B N 1
ATOM 828 C CA . LYS B 1 38 ? 7.086 2.072 -13.711 1 97.75 38 LYS B CA 1
ATOM 829 C C . LYS B 1 38 ? 6.883 2.814 -12.398 1 97.75 38 LYS B C 1
ATOM 831 O O . LYS B 1 38 ? 7.035 4.035 -12.336 1 97.75 38 LYS B O 1
ATOM 836 N N . CYS B 1 39 ? 6.441 2.154 -11.383 1 97.31 39 CYS B N 1
ATOM 837 C CA . CYS B 1 39 ? 6.156 2.727 -10.078 1 97.31 39 CYS B CA 1
ATOM 838 C C . CYS B 1 39 ? 5.117 3.836 -10.18 1 97.31 39 CYS B C 1
ATOM 840 O O . CYS B 1 39 ? 5.25 4.879 -9.539 1 97.31 39 CYS B O 1
ATOM 842 N N . GLU B 1 40 ? 4.172 3.596 -11.086 1 97.75 40 GLU B N 1
ATOM 843 C CA . GLU B 1 40 ? 3.072 4.543 -11.227 1 97.75 40 GLU B CA 1
ATOM 844 C C . GLU B 1 40 ? 1.96 4.254 -10.227 1 97.75 40 GLU B C 1
ATOM 846 O O . GLU B 1 40 ? 2.006 3.252 -9.508 1 97.75 40 GLU B O 1
ATOM 851 N N . ASN B 1 41 ? 1.062 5.188 -10.141 1 98.38 41 ASN B N 1
ATOM 852 C CA . ASN B 1 41 ? -0.059 5.129 -9.211 1 98.38 41 ASN B CA 1
ATOM 853 C C . ASN B 1 41 ? -0.897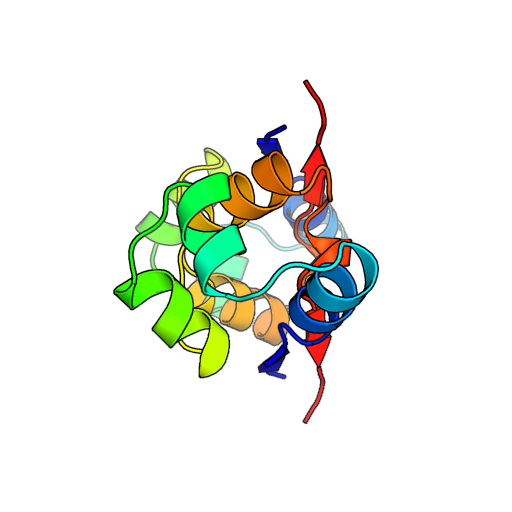 3.869 -9.422 1 98.38 41 ASN B C 1
ATOM 855 O O . ASN B 1 41 ? -1.27 3.549 -10.547 1 98.38 41 ASN B O 1
ATOM 859 N N . ILE B 1 42 ? -1.169 3.125 -8.336 1 98.5 42 ILE B N 1
ATOM 860 C CA . ILE B 1 42 ? -1.954 1.896 -8.375 1 98.5 42 ILE B CA 1
ATOM 861 C C . ILE B 1 42 ? -2.854 1.82 -7.141 1 98.5 42 ILE B C 1
ATOM 863 O O . ILE B 1 42 ? -2.68 2.588 -6.191 1 98.5 42 ILE B O 1
ATOM 867 N N . THR B 1 43 ? -3.9 0.912 -7.16 1 98.69 43 THR B N 1
ATOM 868 C CA . THR B 1 43 ? -4.879 0.865 -6.078 1 98.69 43 THR B CA 1
ATOM 869 C C . THR B 1 43 ? -4.527 -0.236 -5.082 1 98.69 43 THR B C 1
ATOM 871 O O . THR B 1 43 ? -3.832 -1.193 -5.426 1 98.69 43 T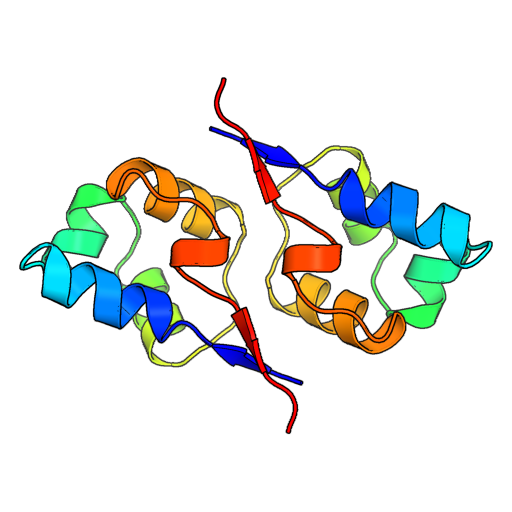HR B O 1
ATOM 874 N N . THR B 1 44 ? -5.137 -0.123 -3.914 1 98.75 44 THR B N 1
ATOM 875 C CA . THR B 1 44 ? -4.926 -1.135 -2.885 1 98.75 44 THR B CA 1
ATOM 876 C C . THR B 1 44 ? -5.609 -2.443 -3.266 1 98.75 44 THR B C 1
ATOM 878 O O . THR B 1 44 ? -5.148 -3.523 -2.893 1 98.75 44 THR B O 1
ATOM 881 N N . ASP B 1 45 ? -6.66 -2.357 -4.09 1 98.56 45 ASP B N 1
ATOM 882 C CA . ASP B 1 45 ? -7.301 -3.564 -4.602 1 98.56 45 ASP B CA 1
ATOM 883 C C . ASP B 1 45 ? -6.309 -4.418 -5.391 1 98.56 45 ASP B C 1
ATOM 885 O O . ASP B 1 45 ? -6.227 -5.629 -5.191 1 98.56 45 ASP B O 1
ATOM 889 N N . VAL B 1 46 ? -5.59 -3.809 -6.207 1 98.81 46 VAL B N 1
ATOM 890 C CA . VAL B 1 46 ? -4.605 -4.508 -7.027 1 98.81 46 VAL B CA 1
ATOM 891 C C . VAL B 1 46 ? -3.514 -5.094 -6.137 1 98.81 46 VAL B C 1
ATOM 893 O O . VAL B 1 46 ? -3.117 -6.25 -6.309 1 98.81 46 VAL B O 1
ATOM 896 N N . LEU B 1 47 ? -3.088 -4.363 -5.148 1 98.88 47 LEU B N 1
ATOM 897 C CA . LEU B 1 47 ? -2.025 -4.801 -4.254 1 98.88 47 LEU B CA 1
ATOM 898 C C . LEU B 1 47 ? -2.469 -6.008 -3.432 1 98.88 47 LEU B C 1
ATOM 900 O O . LEU B 1 47 ? -1.687 -6.934 -3.207 1 98.88 47 LEU B O 1
ATOM 904 N N . LEU B 1 48 ? -3.697 -5.945 -3.025 1 98.69 48 LEU B N 1
ATOM 905 C CA . LEU B 1 48 ? -4.219 -7.055 -2.238 1 98.69 48 LEU B CA 1
ATOM 906 C C . LEU B 1 48 ? -4.297 -8.328 -3.078 1 98.69 48 LEU B C 1
ATOM 908 O O . LEU B 1 48 ? -3.977 -9.414 -2.596 1 98.69 48 LEU B O 1
ATOM 912 N N . LYS B 1 49 ? -4.746 -8.18 -4.293 1 98.75 49 LYS B N 1
ATOM 913 C CA . LYS B 1 49 ? -4.773 -9.336 -5.188 1 98.75 49 LYS B CA 1
ATOM 914 C C . LYS B 1 49 ? -3.385 -9.945 -5.336 1 98.75 49 LYS B C 1
ATOM 916 O O . LYS B 1 49 ? -3.242 -11.172 -5.367 1 98.75 49 LYS B O 1
ATOM 921 N N . ILE B 1 50 ? -2.404 -9.117 -5.406 1 98.88 50 ILE B N 1
ATOM 922 C CA . ILE B 1 50 ? -1.025 -9.562 -5.551 1 98.88 50 ILE B CA 1
ATOM 923 C C . ILE B 1 50 ? -0.586 -10.297 -4.285 1 98.88 50 ILE B C 1
ATOM 925 O O . ILE B 1 50 ? 0.006 -11.375 -4.359 1 98.88 50 ILE B O 1
ATOM 929 N N . CYS B 1 51 ? -0.865 -9.711 -3.188 1 98.88 51 CYS B N 1
ATOM 930 C CA . CYS B 1 51 ? -0.523 -10.344 -1.918 1 98.88 51 CYS B CA 1
ATOM 931 C C . CYS B 1 51 ? -1.149 -11.727 -1.812 1 98.88 51 CYS B C 1
ATOM 933 O O . CYS B 1 51 ? -0.486 -12.688 -1.408 1 98.88 51 CYS B O 1
ATOM 935 N N . VAL B 1 52 ? -2.4 -11.812 -2.186 1 98.56 52 VAL B N 1
ATOM 936 C CA . VAL B 1 52 ? -3.119 -13.078 -2.117 1 98.56 52 VAL B CA 1
ATOM 937 C C . VAL B 1 52 ? -2.484 -14.086 -3.074 1 98.56 52 VAL B C 1
ATOM 939 O O . VAL B 1 52 ? -2.203 -15.227 -2.691 1 98.56 52 VAL B O 1
ATOM 942 N N . ALA B 1 53 ? -2.199 -13.648 -4.246 1 98.75 53 ALA B N 1
ATOM 943 C CA . ALA B 1 53 ? -1.658 -14.539 -5.273 1 98.75 53 ALA B CA 1
ATOM 944 C C . ALA B 1 53 ? -0.302 -15.094 -4.855 1 98.75 53 ALA B C 1
ATOM 946 O O . ALA B 1 53 ? 0.023 -16.25 -5.156 1 98.75 53 ALA B O 1
ATOM 947 N N . LEU B 1 54 ? 0.412 -14.305 -4.129 1 98.69 54 LEU B N 1
ATOM 948 C CA . LEU B 1 54 ? 1.788 -14.672 -3.82 1 98.69 54 LEU B CA 1
ATOM 949 C C . LEU B 1 54 ? 1.902 -15.195 -2.391 1 98.69 54 LEU B C 1
ATOM 951 O O . LEU B 1 54 ? 2.99 -15.57 -1.949 1 98.69 54 LEU B O 1
ATOM 955 N N . ASN B 1 55 ? 0.82 -15.219 -1.696 1 98.19 55 ASN B N 1
ATOM 956 C CA . ASN B 1 55 ? 0.847 -15.547 -0.276 1 98.19 55 ASN B CA 1
ATOM 957 C C . ASN B 1 55 ? 1.86 -14.695 0.481 1 98.19 55 ASN B C 1
ATOM 959 O O . ASN B 1 55 ? 2.75 -15.227 1.147 1 98.19 55 ASN B O 1
ATOM 963 N N . ALA B 1 56 ? 1.72 -13.406 0.336 1 98.62 56 ALA B N 1
ATOM 964 C CA . ALA B 1 56 ? 2.625 -12.406 0.908 1 98.62 56 ALA B CA 1
ATOM 965 C C . ALA B 1 56 ? 1.849 -11.258 1.54 1 98.62 56 ALA B C 1
ATOM 967 O O . ALA B 1 56 ? 0.638 -11.133 1.338 1 98.62 56 ALA B O 1
ATOM 968 N N . HIS B 1 57 ? 2.539 -10.516 2.271 1 98.62 57 HIS B N 1
ATOM 969 C CA . HIS B 1 57 ? 1.974 -9.297 2.84 1 98.62 57 HIS B CA 1
ATOM 970 C C . HIS B 1 57 ? 2.521 -8.055 2.141 1 98.62 57 HIS B C 1
ATOM 972 O O . HIS B 1 57 ? 3.475 -8.148 1.364 1 98.62 57 HIS B O 1
ATOM 978 N N . LEU B 1 58 ? 1.891 -6.895 2.395 1 98.75 58 LEU B N 1
ATOM 979 C CA . LEU B 1 58 ? 2.271 -5.641 1.751 1 98.75 58 LEU B CA 1
ATOM 980 C C . LEU B 1 58 ? 3.764 -5.379 1.916 1 98.75 58 LEU B C 1
ATOM 982 O O . LEU B 1 58 ? 4.441 -4.996 0.958 1 98.75 58 LEU B O 1
ATOM 986 N N . GLU B 1 59 ? 4.305 -5.645 3.105 1 98.38 59 GLU B N 1
ATOM 987 C CA . GLU B 1 59 ? 5.703 -5.34 3.391 1 98.38 59 GLU B CA 1
ATOM 988 C C . GLU B 1 59 ? 6.641 -6.238 2.592 1 98.38 59 GLU B C 1
ATOM 990 O O . GLU B 1 59 ? 7.836 -5.961 2.486 1 98.38 59 GLU B O 1
ATOM 995 N N . ASP B 1 60 ? 6.062 -7.273 2.057 1 98.62 60 ASP B N 1
ATOM 996 C CA . ASP B 1 60 ? 6.863 -8.195 1.259 1 98.62 60 ASP B CA 1
ATOM 997 C C . ASP B 1 60 ? 6.969 -7.719 -0.189 1 98.62 60 ASP B C 1
ATOM 999 O O . ASP B 1 60 ? 7.84 -8.172 -0.935 1 98.62 60 ASP B O 1
ATOM 1003 N N . ILE B 1 61 ? 6.066 -6.738 -0.588 1 98.81 61 ILE B N 1
ATOM 1004 C CA . ILE B 1 61 ? 6.027 -6.473 -2.021 1 98.81 61 ILE B CA 1
ATOM 1005 C C . ILE B 1 61 ? 6.301 -4.996 -2.279 1 98.81 61 ILE B C 1
ATOM 1007 O O . ILE B 1 61 ? 6.582 -4.598 -3.414 1 98.81 61 ILE B O 1
ATOM 1011 N N . MET B 1 62 ? 6.211 -4.129 -1.247 1 98.69 62 MET B N 1
ATOM 1012 C CA . MET B 1 62 ? 6.422 -2.705 -1.492 1 98.69 62 MET B CA 1
ATOM 1013 C C . MET B 1 62 ? 6.941 -2.008 -0.239 1 98.69 62 MET B C 1
ATOM 1015 O O . MET B 1 62 ? 6.809 -2.533 0.868 1 98.69 62 MET B O 1
ATOM 1019 N N . GLU B 1 63 ? 7.566 -0.875 -0.454 1 98.56 63 GLU B N 1
ATOM 1020 C CA . GLU B 1 63 ? 8.047 -0.013 0.622 1 98.56 63 GLU B CA 1
ATOM 1021 C C . GLU B 1 63 ? 8.141 1.44 0.165 1 98.56 63 GLU B C 1
ATOM 1023 O O . GLU B 1 63 ? 8.094 1.725 -1.033 1 98.56 63 GLU B O 1
ATOM 1028 N N . THR B 1 64 ? 8.203 2.312 1.101 1 98.25 64 THR B N 1
ATOM 1029 C CA . THR B 1 64 ? 8.57 3.695 0.81 1 98.25 64 THR B CA 1
ATOM 1030 C C . THR B 1 64 ? 10.055 3.924 1.059 1 98.25 64 THR B C 1
ATOM 1032 O O . THR B 1 64 ? 10.617 3.396 2.021 1 98.25 64 THR B O 1
ATOM 1035 N N . ILE B 1 65 ? 10.648 4.684 0.131 1 97.44 65 ILE B N 1
ATOM 1036 C CA . ILE B 1 65 ? 12.062 5.004 0.247 1 97.44 65 ILE B CA 1
ATOM 1037 C C . ILE B 1 65 ? 12.25 6.52 0.274 1 97.44 65 ILE B C 1
ATOM 1039 O O . ILE B 1 65 ? 11.609 7.242 -0.489 1 97.44 65 ILE B O 1
ATOM 1043 N N . ASP B 1 66 ? 13.172 6.965 1.211 1 96.06 66 ASP B N 1
ATOM 1044 C CA . ASP B 1 66 ? 13.469 8.391 1.281 1 96.06 66 ASP B CA 1
ATOM 1045 C C . ASP B 1 66 ? 14.344 8.828 0.11 1 96.06 66 ASP B C 1
ATOM 1047 O O . ASP B 1 66 ? 15.195 8.062 -0.353 1 96.06 66 ASP B O 1
ATOM 1051 N N . ASP B 1 67 ? 14.117 10.086 -0.47 1 85.12 67 ASP B N 1
ATOM 1052 C CA . ASP B 1 67 ? 14.992 10.609 -1.513 1 85.12 67 ASP B CA 1
ATOM 1053 C C . ASP B 1 67 ? 16.406 10.828 -0.98 1 85.12 67 ASP B C 1
ATOM 1055 O O . ASP B 1 67 ? 16.594 11.086 0.211 1 85.12 67 ASP B O 1
#

Solvent-accessible surface area (backbone atoms only — not comparable to full-atom values): 7420 Å² total; per-residue (Å²): 104,45,69,42,48,63,44,34,55,52,48,28,56,77,69,73,44,52,73,68,52,46,31,64,62,31,68,51,52,71,67,56,53,51,26,54,74,67,60,44,78,48,46,48,60,60,50,48,33,43,22,62,55,65,73,48,45,53,80,53,33,39,46,59,41,77,120,104,45,70,41,47,62,44,35,55,53,48,28,57,75,69,74,44,52,72,67,51,47,31,63,62,32,68,50,52,71,68,56,53,52,26,54,76,66,61,44,78,47,45,48,60,60,51,49,33,42,21,62,55,65,73,47,44,55,80,53,33,38,46,58,43,78,120

Organism: NCBI:txid39488

Radius of gyration: 14.82 Å; Cα contacts (8 Å, |Δi|>4): 193; chains: 2; bounding box: 29×37×37 Å